Protein AF-A0A3P6RI40-F1 (afdb_monomer_lite)

InterPro domains:
  IPR000560 Histidine phosphatase superfamily, clade-2 [PF00328] (10-78)
  IPR029033 Histidine phosphatase superfamily [G3DSA:3.40.50.1240] (1-110)
  IPR029033 Histidine phosphatase superfamily [SSF53254] (20-105)
  IPR050645 Histidine Acid Phosphatase [PTHR11567] (17-81)

pLDDT: mean 86.76, std 9.18, range [46.88, 96.06]

Secondary structure (DSSP, 8-state):
-HHHHHTT-TT---TT-HHHHT---------HHHHHHHHHHHS-HHHHTTTSS--TT-EEEEEEEEETTEEEEEEEEE-STT---EE-GGGSTTS-TT-S-EEHHHHTT--

Structure (mmCIF, N/CA/C/O backbone):
data_AF-A0A3P6RI40-F1
#
_entry.id   AF-A0A3P6RI40-F1
#
loop_
_atom_site.group_PDB
_atom_site.id
_atom_site.type_symbol
_atom_site.label_atom_id
_atom_site.label_alt_id
_atom_site.label_comp_id
_atom_site.label_asym_id
_atom_site.label_entity_id
_atom_site.label_seq_id
_atom_site.pdbx_PDB_ins_code
_atom_site.Cartn_x
_atom_site.Cartn_y
_atom_site.Cartn_z
_atom_site.occupancy
_atom_site.B_iso_or_equiv
_atom_site.auth_seq_id
_atom_site.auth_comp_id
_atom_site.auth_asym_id
_atom_site.auth_atom_id
_atom_site.pdbx_PDB_model_num
ATOM 1 N N . MET A 1 1 ? -0.625 0.528 10.637 1.00 80.06 1 MET A N 1
ATOM 2 C CA . MET A 1 1 ? -2.077 0.572 10.326 1.00 80.06 1 MET A CA 1
ATOM 3 C C . MET A 1 1 ? -2.961 0.206 11.522 1.00 80.06 1 MET A C 1
ATOM 5 O O . MET A 1 1 ? -3.916 0.933 11.748 1.00 80.06 1 MET A O 1
ATOM 9 N N . ASN A 1 2 ? -2.614 -0.791 12.353 1.00 87.12 2 ASN A N 1
ATOM 10 C CA . ASN A 1 2 ? -3.367 -1.160 13.575 1.00 87.12 2 ASN A CA 1
ATOM 11 C C . ASN A 1 2 ? -3.805 0.023 14.453 1.00 87.12 2 ASN A C 1
ATOM 13 O O . ASN A 1 2 ? -4.969 0.123 14.826 1.00 87.12 2 ASN A O 1
ATOM 17 N N . LEU A 1 3 ? -2.887 0.946 14.760 1.00 87.62 3 LEU A N 1
ATOM 18 C CA . LEU A 1 3 ? -3.215 2.123 15.567 1.00 87.62 3 LEU A CA 1
ATOM 19 C C . LEU A 1 3 ? -4.225 3.048 14.870 1.00 87.62 3 LEU A C 1
ATOM 21 O O . LEU A 1 3 ? -5.118 3.568 15.527 1.00 87.62 3 LEU A O 1
ATOM 25 N N . LYS A 1 4 ? -4.120 3.226 13.545 1.00 89.06 4 LYS A N 1
ATOM 26 C CA . LYS A 1 4 ? -5.058 4.047 12.767 1.00 89.06 4 LYS A CA 1
ATOM 27 C C . LYS A 1 4 ? -6.466 3.452 12.805 1.00 89.06 4 LYS A C 1
ATOM 29 O O . LYS A 1 4 ? -7.401 4.211 13.013 1.00 89.06 4 LYS A O 1
ATOM 34 N N . ILE A 1 5 ? -6.588 2.130 12.651 1.00 89.50 5 ILE A N 1
ATOM 35 C CA . ILE A 1 5 ? -7.867 1.405 12.736 1.00 89.50 5 ILE A CA 1
ATOM 36 C C . ILE A 1 5 ? -8.475 1.582 14.132 1.00 89.50 5 ILE A C 1
ATOM 38 O O . ILE A 1 5 ? -9.607 2.033 14.251 1.00 89.50 5 ILE A O 1
ATOM 42 N N . LYS A 1 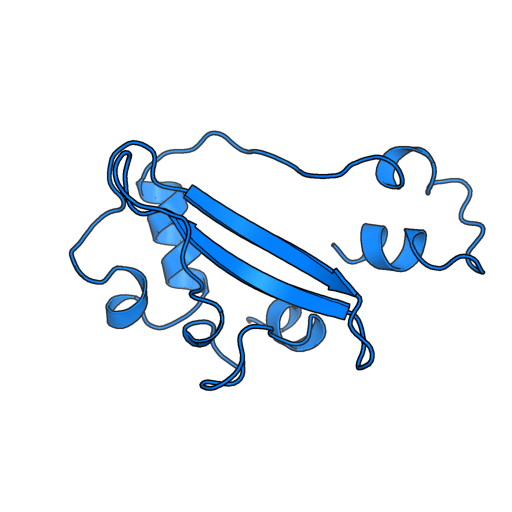6 ? -7.697 1.337 15.196 1.00 88.38 6 LYS A N 1
ATOM 43 C CA . LYS A 1 6 ? -8.159 1.531 16.584 1.00 88.38 6 LYS A CA 1
ATOM 44 C C . LYS A 1 6 ? -8.612 2.965 16.863 1.00 88.38 6 LYS A C 1
ATOM 46 O O . LYS A 1 6 ? -9.626 3.170 17.508 1.00 88.38 6 LYS A O 1
ATOM 51 N N . CYS A 1 7 ? -7.876 3.952 16.358 1.00 87.94 7 CYS A N 1
ATOM 52 C CA . CYS A 1 7 ? -8.202 5.371 16.511 1.00 87.94 7 CYS A CA 1
ATOM 53 C C . CYS A 1 7 ? -9.315 5.873 15.580 1.00 87.94 7 CYS A C 1
ATOM 55 O O . CYS A 1 7 ? -9.687 7.046 15.663 1.00 87.94 7 CYS A O 1
ATOM 57 N N . TYR A 1 8 ? -9.791 5.037 14.656 1.00 83.94 8 TYR A N 1
ATOM 58 C CA . TYR A 1 8 ? -10.941 5.342 13.811 1.00 83.94 8 TYR A CA 1
ATOM 59 C C . TYR A 1 8 ? -12.262 4.973 14.498 1.00 83.94 8 TYR A C 1
ATOM 61 O O . TYR A 1 8 ? -13.281 5.5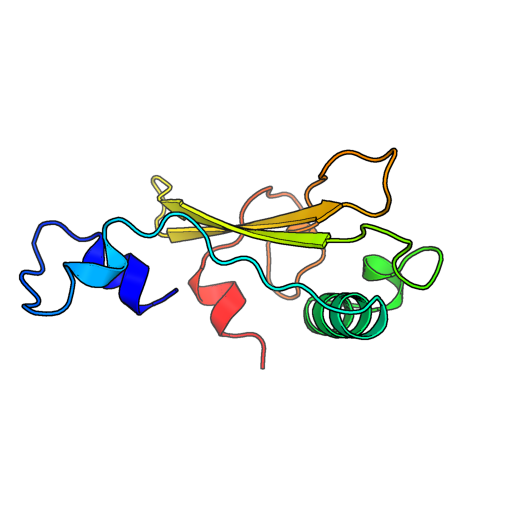94 14.206 1.00 83.94 8 TYR A O 1
ATOM 69 N N . ASP A 1 9 ? -12.241 4.020 15.435 1.00 78.44 9 ASP A N 1
ATOM 70 C CA . ASP A 1 9 ? -13.410 3.657 16.233 1.00 78.44 9 ASP A CA 1
ATOM 71 C C . ASP A 1 9 ? -13.845 4.835 17.122 1.00 78.44 9 ASP A C 1
ATOM 73 O O . ASP A 1 9 ? -13.103 5.307 17.988 1.00 78.44 9 ASP A O 1
ATOM 77 N N . ALA A 1 10 ? -15.066 5.322 16.895 1.00 67.56 10 ALA A N 1
ATOM 78 C CA . ALA A 1 10 ? -15.640 6.452 17.618 1.00 67.56 10 ALA A CA 1
ATOM 79 C C . ALA A 1 10 ? -15.868 6.159 19.111 1.00 67.56 10 ALA A C 1
ATOM 81 O O . ALA A 1 10 ? -15.954 7.096 19.903 1.00 67.56 10 ALA A O 1
ATOM 82 N N . ASN A 1 11 ? -15.931 4.881 19.499 1.00 67.44 11 ASN A N 1
ATOM 83 C CA . ASN A 1 11 ? -16.145 4.457 20.882 1.00 67.44 11 ASN A CA 1
ATOM 84 C C . ASN A 1 11 ? -14.841 4.354 21.685 1.00 67.44 11 ASN A C 1
ATOM 86 O O . ASN A 1 11 ? -14.867 4.133 22.897 1.00 67.44 11 ASN A O 1
ATOM 90 N N . VAL A 1 12 ? -13.691 4.528 21.031 1.00 67.94 12 VAL A N 1
ATOM 91 C CA . VAL A 1 12 ? -12.374 4.372 21.642 1.00 67.94 12 VAL A CA 1
ATOM 92 C C . VAL A 1 12 ? -11.776 5.751 21.931 1.00 67.94 12 VAL A C 1
ATOM 94 O O . VAL A 1 12 ? -11.094 6.370 21.115 1.00 67.94 12 VAL A O 1
ATOM 97 N N . SER A 1 13 ? -12.019 6.237 23.151 1.00 64.38 13 SER A N 1
ATOM 98 C CA . SER A 1 13 ? -11.369 7.426 23.716 1.00 64.38 13 SER A CA 1
ATOM 99 C C . SER A 1 13 ? -9.954 7.080 24.192 1.00 64.38 13 SER A C 1
ATOM 101 O O . SER A 1 13 ? -9.688 6.963 25.388 1.00 64.38 13 SER A O 1
ATOM 103 N N . LEU A 1 14 ? -9.027 6.888 23.257 1.00 68.38 14 LEU A N 1
ATOM 104 C CA . LEU A 1 14 ? -7.605 6.830 23.589 1.00 68.38 14 LEU A CA 1
ATOM 105 C C . LEU A 1 14 ? -7.053 8.257 23.568 1.00 68.38 14 LEU A C 1
ATOM 107 O O . LEU A 1 14 ? -7.044 8.901 22.516 1.00 68.38 14 LEU A O 1
ATOM 111 N N . GLU A 1 15 ? -6.538 8.722 24.709 1.00 71.25 15 GLU A N 1
ATOM 112 C CA . GLU A 1 15 ? -5.906 10.046 24.878 1.00 71.25 15 GLU A CA 1
ATOM 113 C C . GLU A 1 15 ? -4.850 10.349 23.791 1.00 71.25 15 GLU A C 1
ATOM 115 O O . GLU A 1 15 ? -4.617 11.500 23.431 1.00 71.25 15 GLU A O 1
ATOM 120 N N . ASN A 1 16 ? -4.286 9.307 23.171 1.00 72.94 16 ASN A N 1
ATOM 121 C CA . ASN A 1 16 ? -3.231 9.387 22.164 1.00 72.94 16 ASN A CA 1
ATOM 122 C C . ASN A 1 16 ? -3.693 9.269 20.696 1.00 72.94 16 ASN A C 1
ATOM 124 O O . ASN A 1 16 ? -2.849 9.085 19.822 1.00 72.94 16 ASN A O 1
ATOM 128 N N . CYS A 1 17 ? -4.986 9.374 20.369 1.00 85.50 17 CYS A N 1
ATOM 129 C CA . CYS A 1 17 ? -5.441 9.290 18.968 1.00 85.50 17 CYS A CA 1
ATOM 130 C C . CYS A 1 17 ? -5.407 10.619 18.194 1.00 85.50 17 CYS A C 1
ATOM 132 O O . CYS A 1 17 ? -5.485 10.611 16.962 1.00 85.50 17 CYS A O 1
ATOM 134 N N . ALA A 1 18 ? -5.270 11.759 18.880 1.00 84.12 18 ALA A N 1
ATOM 135 C CA . ALA A 1 18 ? -5.355 13.085 18.262 1.00 84.12 18 ALA A CA 1
ATOM 136 C C . ALA A 1 18 ? -4.351 13.280 17.111 1.00 84.12 18 ALA A C 1
ATOM 138 O O . ALA A 1 18 ? -4.714 13.784 16.048 1.00 84.12 18 ALA A O 1
ATOM 139 N N . TRP A 1 19 ? -3.110 12.817 17.292 1.00 85.94 19 TRP A N 1
ATOM 140 C CA . TRP A 1 19 ? -2.050 12.988 16.298 1.00 85.94 19 TRP A CA 1
ATOM 141 C C . TRP A 1 19 ? -2.281 12.150 15.032 1.00 85.94 19 TRP A C 1
ATOM 143 O O . TRP A 1 19 ? -2.007 12.621 13.931 1.00 85.94 19 TRP A O 1
ATOM 153 N N . ILE A 1 20 ? -2.817 10.928 15.153 1.00 88.81 20 ILE A N 1
ATOM 154 C CA . ILE A 1 20 ? -2.970 10.008 14.014 1.00 88.81 20 ILE A CA 1
ATOM 155 C C . ILE A 1 20 ? -4.298 10.195 13.277 1.00 88.81 20 ILE A C 1
ATOM 157 O O . ILE A 1 20 ? -4.403 9.859 12.095 1.00 88.81 20 ILE A O 1
ATOM 161 N N . LYS A 1 21 ? -5.328 10.746 13.932 1.00 84.00 21 LYS A N 1
ATOM 162 C CA . LYS A 1 21 ? -6.680 10.895 13.364 1.00 84.00 21 LYS A CA 1
ATOM 163 C C . LYS A 1 21 ? -6.678 11.678 12.048 1.00 84.00 21 LYS A C 1
ATOM 165 O O . LYS A 1 21 ? -7.294 11.239 11.073 1.00 84.00 21 LYS A O 1
ATOM 170 N N . ASN A 1 22 ? -5.898 12.755 11.984 1.00 85.75 22 ASN A N 1
ATOM 171 C CA . ASN A 1 22 ? -5.846 13.647 10.824 1.00 85.75 22 ASN A CA 1
ATOM 172 C C . ASN A 1 22 ? -4.805 13.254 9.768 1.00 85.75 22 ASN A C 1
ATOM 174 O O . ASN A 1 22 ? -4.855 13.775 8.656 1.00 85.75 22 ASN A O 1
ATOM 178 N N . ILE A 1 23 ? -3.908 12.306 10.058 1.00 91.25 23 ILE A N 1
ATOM 179 C CA . ILE A 1 23 ? -2.931 11.833 9.071 1.00 91.25 23 ILE A CA 1
ATOM 180 C C . ILE A 1 23 ? -3.654 11.019 7.996 1.00 91.25 23 ILE A C 1
ATOM 182 O O . ILE A 1 23 ? -4.344 10.042 8.307 1.00 91.25 23 ILE A O 1
ATOM 186 N N . LYS A 1 24 ? -3.513 11.443 6.736 1.00 91.12 24 LYS A N 1
ATOM 187 C CA . LYS A 1 24 ? -4.155 10.809 5.574 1.00 91.12 24 LYS A CA 1
ATOM 188 C C . LYS A 1 24 ? -3.240 9.836 4.845 1.00 91.12 24 LYS A C 1
ATOM 190 O O . LYS A 1 24 ? -3.716 8.804 4.396 1.00 91.12 24 LYS A O 1
ATOM 195 N N . TYR A 1 25 ? -1.949 10.137 4.768 1.00 94.69 25 TYR A N 1
ATOM 196 C CA . TYR A 1 25 ? -0.969 9.268 4.132 1.00 94.69 25 TYR A CA 1
ATOM 197 C C . TYR A 1 25 ? 0.422 9.496 4.722 1.00 94.69 25 TYR A C 1
ATOM 199 O O . TYR A 1 25 ? 0.699 10.540 5.315 1.00 94.69 25 TYR A O 1
ATOM 207 N N . TYR A 1 26 ? 1.285 8.505 4.526 1.00 94.69 26 TYR A N 1
ATOM 208 C CA . TYR A 1 26 ? 2.726 8.618 4.694 1.00 94.69 26 TYR A CA 1
ATOM 209 C C . TYR A 1 26 ? 3.357 8.420 3.320 1.00 94.69 26 TYR A C 1
ATOM 211 O O . TYR A 1 26 ? 2.928 7.541 2.574 1.00 94.69 26 TYR A O 1
ATOM 219 N N . ALA A 1 27 ? 4.350 9.237 2.983 1.00 96.00 27 ALA A N 1
ATOM 220 C CA . ALA A 1 27 ? 5.105 9.107 1.747 1.00 96.00 27 ALA A CA 1
ATOM 221 C C . ALA A 1 27 ? 6.586 8.952 2.081 1.00 96.00 27 ALA A C 1
ATOM 223 O O . ALA A 1 27 ? 7.138 9.722 2.867 1.00 96.00 27 ALA A O 1
ATOM 224 N N . TYR A 1 28 ? 7.211 7.954 1.467 1.00 96.06 28 TYR A N 1
ATOM 225 C CA . TYR A 1 28 ? 8.623 7.652 1.633 1.00 96.06 28 TYR A CA 1
ATOM 226 C C . TYR A 1 28 ? 9.285 7.743 0.265 1.00 96.06 28 TYR A C 1
ATOM 228 O O . TYR A 1 28 ? 8.873 7.060 -0.671 1.00 96.06 28 TYR A O 1
ATOM 236 N N . SER A 1 29 ? 10.289 8.609 0.147 1.00 95.62 29 SER A N 1
ATOM 237 C CA . SER A 1 29 ? 11.141 8.647 -1.039 1.00 95.62 29 SER A CA 1
ATOM 238 C C . SER A 1 29 ? 12.178 7.536 -0.925 1.00 95.62 29 SER A C 1
ATOM 240 O O . SER A 1 29 ? 12.829 7.412 0.113 1.00 95.62 29 SER A O 1
ATOM 242 N N . ALA A 1 30 ? 12.302 6.717 -1.964 1.00 94.38 30 ALA A N 1
ATOM 243 C CA . ALA A 1 30 ? 13.149 5.534 -1.954 1.00 94.38 30 ALA A CA 1
ATOM 244 C C . ALA A 1 30 ? 13.738 5.252 -3.342 1.00 94.38 30 ALA A C 1
ATOM 246 O O . ALA A 1 30 ? 13.438 5.945 -4.317 1.00 94.38 30 ALA A O 1
ATOM 247 N N . HIS A 1 31 ? 14.582 4.224 -3.415 1.00 94.56 31 HIS A N 1
ATOM 248 C CA . HIS A 1 31 ? 15.167 3.745 -4.661 1.00 94.56 31 HIS A CA 1
ATOM 249 C C . HIS A 1 31 ? 14.325 2.620 -5.278 1.00 94.56 31 HIS A C 1
ATOM 251 O O . HIS A 1 31 ? 13.515 1.972 -4.611 1.00 94.56 31 HIS A O 1
ATOM 257 N N . ASP A 1 32 ? 14.557 2.368 -6.561 1.00 92.00 32 ASP A N 1
ATOM 258 C CA . ASP A 1 32 ? 14.026 1.233 -7.318 1.00 92.00 32 ASP A CA 1
ATOM 259 C C . ASP A 1 32 ? 14.222 -0.111 -6.601 1.00 92.00 32 ASP A C 1
ATOM 261 O O . ASP A 1 32 ? 13.298 -0.918 -6.552 1.00 92.00 32 ASP A O 1
ATOM 265 N N . THR A 1 33 ? 15.379 -0.325 -5.971 1.00 93.44 33 THR A N 1
ATOM 266 C CA . THR A 1 33 ? 15.674 -1.515 -5.158 1.00 93.44 33 THR A CA 1
ATOM 267 C C . THR A 1 33 ? 14.751 -1.668 -3.954 1.00 93.44 33 THR A C 1
ATOM 269 O O . THR A 1 33 ? 14.340 -2.783 -3.642 1.00 93.44 33 THR A O 1
ATOM 272 N N . THR A 1 34 ? 14.362 -0.572 -3.301 1.00 95.12 34 THR A N 1
ATOM 273 C CA . THR A 1 34 ? 13.398 -0.607 -2.192 1.00 95.12 34 THR A CA 1
ATOM 274 C C . THR A 1 34 ? 12.010 -0.996 -2.687 1.00 95.12 34 THR A C 1
ATOM 276 O O . THR A 1 34 ? 11.340 -1.813 -2.060 1.00 95.12 34 THR A O 1
ATOM 279 N N . VAL A 1 35 ? 11.587 -0.440 -3.825 1.00 93.38 35 VAL A N 1
ATOM 280 C CA . VAL A 1 35 ? 10.298 -0.777 -4.442 1.00 93.38 35 VAL A CA 1
ATOM 281 C C . VAL A 1 35 ? 10.288 -2.239 -4.888 1.00 93.38 35 VAL A C 1
ATOM 283 O O . VAL A 1 35 ? 9.331 -2.949 -4.597 1.00 93.38 35 VAL A O 1
ATOM 286 N N . ALA A 1 36 ? 11.362 -2.710 -5.526 1.00 92.00 36 ALA A N 1
ATOM 287 C CA . ALA A 1 36 ? 11.510 -4.099 -5.950 1.00 92.00 36 ALA A CA 1
ATOM 288 C C . ALA A 1 36 ? 11.443 -5.060 -4.757 1.00 92.00 36 ALA A C 1
ATOM 290 O O . ALA A 1 36 ? 10.678 -6.018 -4.786 1.00 92.00 36 ALA A O 1
ATOM 291 N N . ALA A 1 37 ? 12.179 -4.765 -3.682 1.00 92.19 37 ALA A N 1
ATOM 292 C CA . ALA A 1 37 ? 12.162 -5.575 -2.471 1.00 92.19 37 ALA A CA 1
ATOM 293 C C . ALA A 1 37 ? 10.764 -5.631 -1.841 1.00 92.19 37 ALA A C 1
ATOM 295 O O . ALA A 1 37 ? 10.294 -6.713 -1.511 1.00 92.19 37 ALA A O 1
ATOM 296 N N . LEU A 1 38 ? 10.067 -4.493 -1.722 1.00 91.94 38 LEU A N 1
ATOM 297 C CA . LEU A 1 38 ? 8.697 -4.460 -1.203 1.00 91.94 38 LEU A CA 1
ATOM 298 C C . LEU A 1 38 ? 7.749 -5.305 -2.065 1.00 91.94 38 LEU A C 1
ATOM 300 O O . LEU A 1 38 ? 6.984 -6.102 -1.533 1.00 91.94 38 LEU A O 1
ATOM 304 N N . LEU A 1 39 ? 7.826 -5.175 -3.388 1.00 91.19 39 LEU A N 1
ATOM 305 C CA . LEU A 1 39 ? 7.022 -5.964 -4.320 1.00 91.19 39 LEU A CA 1
ATOM 306 C C . LEU A 1 39 ? 7.302 -7.471 -4.194 1.00 91.19 39 LEU A C 1
ATOM 308 O O . LEU A 1 39 ? 6.361 -8.259 -4.169 1.00 91.19 39 LEU A O 1
ATOM 312 N N . ALA A 1 40 ? 8.565 -7.868 -4.026 1.00 89.56 40 ALA A N 1
ATOM 313 C CA . ALA A 1 40 ? 8.950 -9.264 -3.813 1.00 89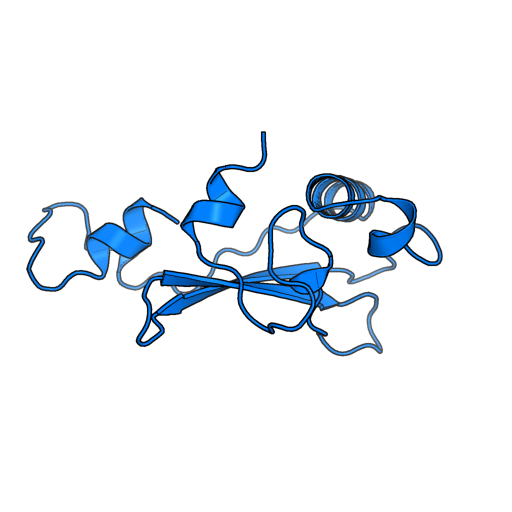.56 40 ALA A CA 1
ATOM 314 C C . ALA A 1 40 ? 8.433 -9.846 -2.481 1.00 89.56 40 ALA A C 1
ATOM 316 O O . ALA A 1 40 ? 8.267 -11.055 -2.368 1.00 89.56 40 ALA A O 1
ATOM 317 N N . THR A 1 41 ? 8.144 -9.013 -1.469 1.00 88.19 41 THR A N 1
ATOM 318 C CA . THR A 1 41 ? 7.506 -9.497 -0.226 1.00 88.19 41 THR A CA 1
ATOM 319 C C . THR A 1 41 ? 6.020 -9.805 -0.375 1.00 88.19 41 THR A C 1
ATOM 321 O O . THR A 1 41 ? 5.466 -10.537 0.441 1.00 88.19 41 THR A O 1
ATOM 324 N N . PHE A 1 42 ? 5.354 -9.253 -1.391 1.00 86.75 42 PHE A N 1
ATOM 325 C CA . PHE A 1 42 ? 3.920 -9.447 -1.562 1.00 86.75 42 PHE A CA 1
ATOM 326 C C . PHE A 1 42 ? 3.572 -10.811 -2.143 1.00 86.75 42 PHE A C 1
ATOM 328 O O . PHE A 1 42 ? 2.570 -11.388 -1.738 1.00 86.75 42 PHE A O 1
ATOM 335 N N . GLY A 1 43 ? 4.382 -11.357 -3.039 1.00 77.94 43 GLY A N 1
ATOM 336 C CA . GLY A 1 43 ? 4.061 -12.599 -3.729 1.00 77.94 43 GLY A CA 1
ATOM 337 C C . GLY A 1 43 ? 5.209 -13.067 -4.605 1.00 77.94 43 GLY A C 1
ATOM 338 O O . GLY A 1 43 ? 6.357 -12.691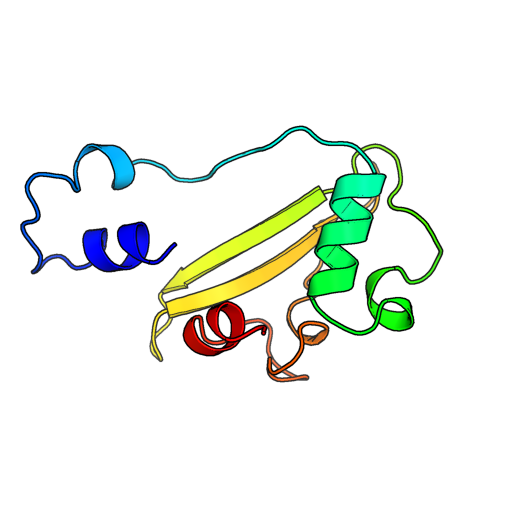 -4.381 1.00 77.94 43 GLY A O 1
ATOM 339 N N . ASP A 1 44 ? 4.901 -13.900 -5.596 1.00 73.12 44 ASP A N 1
ATOM 340 C CA . ASP A 1 44 ? 5.908 -14.415 -6.519 1.00 73.12 44 ASP A CA 1
ATOM 341 C C . ASP A 1 44 ? 6.576 -13.261 -7.289 1.00 73.12 44 ASP A C 1
ATOM 343 O O . ASP A 1 44 ? 5.924 -12.508 -8.016 1.00 73.12 44 ASP A O 1
ATOM 347 N N . GLU A 1 45 ? 7.894 -13.119 -7.132 1.00 69.56 45 GLU A N 1
ATOM 348 C CA . GLU A 1 45 ? 8.703 -12.090 -7.791 1.00 69.56 45 GLU A CA 1
ATOM 349 C C . GLU A 1 45 ? 8.469 -12.065 -9.308 1.00 69.56 45 GLU A C 1
ATOM 351 O O . GLU A 1 45 ? 8.410 -10.993 -9.921 1.00 69.56 45 GLU A O 1
ATOM 356 N N . THR A 1 46 ? 8.280 -13.244 -9.908 1.00 70.19 46 THR A N 1
ATOM 357 C CA . THR A 1 46 ? 8.074 -13.396 -11.350 1.00 70.19 46 THR A CA 1
ATOM 358 C C . THR A 1 46 ? 6.743 -12.836 -11.824 1.00 70.19 46 THR A C 1
ATOM 360 O O . THR A 1 46 ? 6.636 -12.488 -12.999 1.00 70.19 46 THR A O 1
ATOM 363 N N . ASP A 1 47 ? 5.765 -12.685 -10.931 1.00 72.94 47 ASP A N 1
ATOM 364 C CA . ASP A 1 47 ? 4.463 -12.092 -11.218 1.00 72.94 47 ASP A CA 1
ATOM 365 C C . ASP A 1 47 ? 4.415 -10.609 -10.845 1.00 72.94 47 ASP A C 1
ATOM 367 O O . ASP A 1 47 ? 3.867 -9.800 -11.601 1.00 72.94 47 ASP A O 1
ATOM 371 N N . VAL A 1 48 ? 5.055 -10.220 -9.740 1.00 71.00 48 VAL A N 1
ATOM 372 C CA . VAL A 1 48 ? 5.003 -8.838 -9.245 1.00 71.00 48 VAL A CA 1
ATOM 373 C C . VAL A 1 48 ? 6.003 -7.916 -9.963 1.00 71.00 48 VAL A C 1
ATOM 375 O O . VAL A 1 48 ? 5.684 -6.763 -10.256 1.00 71.00 48 VAL A O 1
ATOM 378 N N . ILE A 1 49 ? 7.194 -8.407 -10.323 1.00 72.62 49 ILE A N 1
ATOM 379 C CA . ILE A 1 49 ? 8.260 -7.627 -10.990 1.00 72.62 49 ILE A CA 1
ATOM 380 C C . ILE A 1 49 ? 8.304 -7.943 -12.501 1.00 72.62 49 ILE A C 1
ATOM 382 O O . ILE A 1 49 ? 9.328 -7.810 -13.178 1.00 72.62 49 ILE A O 1
ATOM 386 N N . ARG A 1 50 ? 7.167 -8.350 -13.092 1.00 73.31 50 ARG A N 1
ATOM 387 C CA . ARG A 1 50 ? 7.076 -8.670 -14.530 1.00 73.31 50 ARG A CA 1
ATOM 388 C C . ARG A 1 50 ? 7.639 -7.543 -15.398 1.00 73.31 50 ARG A C 1
ATOM 390 O O . ARG A 1 50 ? 7.100 -6.430 -15.478 1.00 73.31 50 ARG A O 1
ATOM 397 N N . GLY A 1 51 ? 8.721 -7.854 -16.111 1.00 72.19 51 GLY A N 1
ATOM 398 C CA . GLY A 1 51 ? 9.406 -6.924 -17.009 1.00 72.19 51 GLY A CA 1
ATOM 399 C C . GLY A 1 51 ? 10.538 -6.112 -16.371 1.00 72.19 51 GLY A C 1
ATOM 400 O O . GLY A 1 51 ? 10.904 -5.082 -16.938 1.00 72.19 51 GLY A O 1
ATOM 401 N N . GLY A 1 52 ? 11.083 -6.570 -15.240 1.00 82.69 52 GLY A N 1
ATOM 402 C CA . GLY A 1 52 ? 12.328 -6.078 -14.650 1.00 82.69 52 GLY A CA 1
ATOM 403 C C . GLY A 1 52 ? 12.139 -5.009 -13.576 1.00 82.69 52 GLY A C 1
ATOM 404 O O . GLY A 1 52 ? 11.020 -4.712 -13.159 1.00 82.69 52 GLY A O 1
ATOM 405 N N . MET A 1 53 ? 13.262 -4.433 -13.140 1.00 88.38 53 MET A N 1
ATOM 406 C CA . MET A 1 53 ? 13.310 -3.480 -12.030 1.00 88.38 53 MET A CA 1
ATOM 407 C C . MET A 1 53 ? 12.335 -2.300 -12.208 1.00 88.38 53 MET A C 1
ATOM 409 O O . MET A 1 53 ? 12.139 -1.826 -13.338 1.00 88.38 53 MET A O 1
ATOM 413 N N . PRO A 1 54 ? 11.743 -1.793 -11.107 1.00 89.62 54 PRO A N 1
ATOM 414 C CA . PRO A 1 54 ? 10.908 -0.598 -11.129 1.00 89.62 54 PRO A CA 1
ATOM 415 C C . PRO A 1 54 ? 11.635 0.569 -11.804 1.00 89.62 54 PRO A C 1
ATOM 417 O O . PRO A 1 54 ? 12.812 0.815 -11.551 1.00 89.62 54 PRO A O 1
ATOM 420 N N . LYS A 1 55 ? 10.941 1.281 -12.695 1.00 91.06 55 LYS A N 1
ATOM 421 C CA . LYS A 1 55 ? 11.544 2.383 -13.453 1.00 91.06 55 LYS A CA 1
ATOM 422 C C . LYS A 1 55 ? 11.496 3.684 -12.655 1.00 91.06 55 LYS A C 1
ATOM 424 O O . LYS A 1 55 ? 10.890 3.767 -11.590 1.00 91.06 55 LYS A O 1
ATOM 429 N N . TYR A 1 56 ? 12.118 4.726 -13.201 1.00 90.75 56 TYR A N 1
ATOM 430 C CA . TYR A 1 56 ? 12.030 6.071 -12.642 1.00 90.75 56 TYR A CA 1
ATOM 431 C C . TYR A 1 56 ? 10.568 6.467 -12.363 1.00 90.75 56 TYR A C 1
ATOM 433 O O . TYR A 1 56 ? 9.693 6.222 -13.196 1.00 90.75 56 TYR A O 1
ATOM 441 N N . THR A 1 57 ? 10.359 7.059 -11.183 1.00 92.75 57 THR A N 1
ATOM 442 C CA . THR A 1 57 ? 9.074 7.397 -10.541 1.00 92.75 57 THR A CA 1
ATOM 443 C C . THR A 1 57 ? 8.193 6.236 -10.098 1.00 92.75 57 THR A C 1
ATOM 445 O O . THR A 1 57 ? 7.077 6.500 -9.661 1.00 92.75 57 THR A O 1
ATOM 448 N N . ALA A 1 58 ? 8.648 4.982 -10.169 1.00 93.56 58 ALA A N 1
ATOM 449 C CA . ALA A 1 58 ? 7.853 3.866 -9.678 1.00 93.56 58 ALA A CA 1
ATOM 450 C C . ALA A 1 58 ? 7.496 4.021 -8.192 1.00 93.56 58 ALA A C 1
ATOM 452 O O . ALA A 1 58 ? 8.321 4.434 -7.376 1.00 93.56 58 ALA A O 1
ATOM 453 N N . SER A 1 59 ? 6.267 3.657 -7.841 1.00 95.25 59 SER A N 1
ATOM 454 C CA . SER A 1 59 ? 5.757 3.763 -6.478 1.00 95.25 59 SER A CA 1
ATOM 455 C C . SER A 1 59 ? 4.682 2.720 -6.205 1.00 95.25 59 SER A C 1
ATOM 457 O O . SER A 1 59 ? 3.955 2.279 -7.097 1.00 95.25 59 SER A O 1
ATOM 459 N N . VAL A 1 60 ? 4.574 2.338 -4.938 1.00 95.00 60 VAL A N 1
ATOM 460 C CA . VAL A 1 60 ? 3.531 1.449 -4.426 1.00 95.00 60 VAL A CA 1
ATOM 461 C C . VAL A 1 60 ? 2.685 2.247 -3.446 1.00 95.00 60 VAL A C 1
ATOM 463 O O . VAL A 1 60 ? 3.229 2.910 -2.563 1.00 95.00 60 VAL A O 1
ATOM 466 N N . ALA A 1 61 ? 1.365 2.178 -3.590 1.00 96.06 61 ALA A N 1
ATOM 467 C CA . ALA A 1 61 ? 0.428 2.737 -2.626 1.00 96.06 61 ALA A CA 1
ATOM 468 C C . ALA A 1 61 ? -0.325 1.602 -1.927 1.00 96.06 61 ALA A C 1
ATOM 470 O O . ALA A 1 61 ? -0.897 0.735 -2.584 1.00 96.06 61 ALA A O 1
ATOM 471 N N . LEU A 1 62 ? -0.318 1.617 -0.593 1.00 95.12 62 LEU A N 1
ATOM 472 C CA . LEU A 1 62 ? -1.136 0.741 0.240 1.00 95.12 62 LEU A CA 1
ATOM 473 C C . LEU A 1 62 ? -2.246 1.585 0.859 1.00 95.12 62 LEU A C 1
ATOM 475 O O . LEU A 1 62 ? -1.992 2.430 1.720 1.00 95.12 62 LEU A O 1
ATOM 479 N N . GLU A 1 63 ? -3.474 1.366 0.416 1.00 96.00 63 GLU A N 1
ATOM 480 C CA . GLU A 1 63 ? -4.642 2.104 0.877 1.00 96.00 63 GLU A CA 1
ATOM 481 C C . GLU A 1 63 ? -5.385 1.289 1.934 1.00 96.00 63 GLU A C 1
ATOM 483 O O . GLU A 1 63 ? -5.750 0.141 1.692 1.00 96.00 63 GLU A O 1
ATOM 488 N N . LEU A 1 64 ? -5.632 1.886 3.103 1.00 94.69 64 LEU A N 1
ATOM 489 C CA . LEU A 1 64 ? -6.507 1.312 4.124 1.00 94.69 64 LEU A CA 1
ATOM 490 C C . LEU A 1 64 ? -7.947 1.761 3.867 1.00 94.69 64 LEU A C 1
ATOM 492 O O . LEU A 1 64 ? -8.229 2.960 3.883 1.00 94.69 64 LEU A O 1
ATOM 496 N N . TRP A 1 65 ? -8.844 0.798 3.710 1.00 94.75 65 TRP A N 1
ATOM 497 C CA . TRP A 1 65 ? -10.265 1.002 3.464 1.00 94.75 65 TRP A CA 1
ATOM 498 C C . TRP A 1 65 ? -11.099 0.440 4.611 1.00 94.75 65 TRP A C 1
ATOM 500 O O . TRP A 1 65 ? -10.752 -0.581 5.201 1.00 94.75 65 TRP A O 1
ATOM 510 N N . GLN A 1 66 ? -12.209 1.107 4.915 1.00 92.12 66 GLN A N 1
ATOM 511 C CA . GLN A 1 66 ? -13.246 0.579 5.794 1.00 92.12 66 GLN A CA 1
ATOM 512 C C . GLN A 1 66 ? -14.432 0.179 4.916 1.00 92.12 66 GLN A C 1
ATOM 514 O O . GLN A 1 66 ? -15.136 1.055 4.416 1.00 92.12 66 GLN A O 1
ATOM 519 N N . LEU A 1 67 ? -14.608 -1.124 4.701 1.00 93.44 67 LEU A N 1
ATOM 520 C CA . LEU A 1 67 ? -15.723 -1.694 3.943 1.00 93.44 67 LEU A CA 1
ATOM 521 C C . LEU A 1 67 ? -16.839 -2.145 4.899 1.00 93.44 67 LEU A C 1
ATOM 523 O O . LEU A 1 67 ? -16.674 -2.080 6.124 1.00 93.44 67 LEU A O 1
ATOM 527 N N . GLU A 1 68 ? -17.960 -2.611 4.347 1.00 92.56 68 GLU A N 1
ATOM 528 C CA . GLU A 1 68 ? -19.067 -3.180 5.131 1.00 92.56 68 GLU A CA 1
ATOM 529 C C . GLU A 1 68 ? -18.625 -4.443 5.885 1.00 92.56 68 GLU A C 1
ATOM 531 O O . GLU A 1 68 ? -18.986 -4.639 7.043 1.00 92.56 68 GLU A O 1
ATOM 536 N N . GLU A 1 69 ? -17.768 -5.255 5.265 1.00 91.44 69 GLU A N 1
ATOM 537 C CA . GLU A 1 69 ? -17.218 -6.491 5.825 1.00 91.44 69 GLU A CA 1
ATOM 538 C C . GLU A 1 69 ? -16.066 -6.250 6.814 1.00 91.44 69 GLU A C 1
ATOM 540 O O . GLU A 1 69 ? -15.627 -7.182 7.488 1.00 91.44 69 GLU A O 1
ATOM 545 N N . GLY A 1 70 ? -15.568 -5.012 6.913 1.00 92.19 70 GLY A N 1
ATOM 546 C CA . GLY A 1 70 ? -14.505 -4.620 7.836 1.00 92.19 70 GLY A CA 1
ATOM 547 C C . GLY A 1 70 ? -13.311 -3.913 7.179 1.00 92.19 70 GLY A C 1
ATOM 548 O O . GLY A 1 70 ? -13.372 -3.497 6.018 1.00 92.19 70 GLY A O 1
ATOM 549 N N . PRO A 1 71 ? -12.209 -3.726 7.933 1.00 94.06 71 PRO A N 1
ATOM 550 C CA . PRO A 1 71 ? -10.993 -3.112 7.418 1.00 94.06 71 PRO A CA 1
ATOM 551 C C . PRO A 1 71 ? -10.348 -3.963 6.319 1.00 94.06 71 PRO A C 1
ATOM 553 O O . PRO A 1 71 ? -10.085 -5.155 6.498 1.00 94.06 71 PRO A O 1
ATOM 556 N N . ALA A 1 72 ? -10.021 -3.329 5.202 1.00 95.25 72 ALA A N 1
ATOM 557 C CA . ALA A 1 72 ? -9.402 -3.965 4.050 1.00 95.25 72 ALA A CA 1
ATOM 558 C C . ALA A 1 72 ? -8.260 -3.112 3.490 1.00 95.25 72 ALA A C 1
ATOM 560 O O . ALA A 1 72 ? -8.139 -1.922 3.785 1.00 95.25 72 ALA A O 1
ATOM 561 N N . VAL A 1 73 ? -7.408 -3.726 2.676 1.00 95.19 73 VAL A N 1
ATOM 562 C CA . VAL A 1 73 ? -6.296 -3.069 1.998 1.00 95.19 73 VAL A CA 1
ATOM 563 C C . VAL A 1 73 ? -6.431 -3.232 0.497 1.00 95.19 73 VAL A C 1
ATOM 565 O O . VAL A 1 73 ? -6.726 -4.318 -0.000 1.00 95.19 73 VAL A O 1
ATOM 568 N N . ARG A 1 74 ? -6.172 -2.144 -0.220 1.00 95.94 74 ARG A N 1
ATOM 569 C CA . ARG A 1 74 ? -5.961 -2.146 -1.665 1.00 95.94 74 ARG A CA 1
ATOM 570 C C . ARG A 1 74 ? -4.517 -1.765 -1.933 1.00 95.94 74 ARG A C 1
ATOM 572 O O . ARG A 1 74 ? -4.033 -0.777 -1.379 1.00 95.94 74 ARG A O 1
ATOM 579 N N . VAL A 1 75 ? -3.828 -2.542 -2.761 1.00 94.19 75 VAL A N 1
ATOM 580 C CA . VAL A 1 75 ? -2.441 -2.253 -3.132 1.00 94.19 75 VAL A CA 1
ATOM 581 C C . VAL A 1 75 ? -2.386 -1.886 -4.599 1.00 94.19 75 VAL A C 1
ATOM 583 O O . VAL A 1 75 ? -2.866 -2.617 -5.464 1.00 94.19 75 VAL A O 1
ATOM 586 N N . LEU A 1 76 ? -1.809 -0.722 -4.863 1.00 94.31 76 LEU A N 1
ATOM 587 C CA . LEU A 1 76 ? -1.676 -0.151 -6.189 1.00 94.31 76 LEU A CA 1
ATOM 588 C C . LEU A 1 76 ? -0.202 -0.032 -6.553 1.00 94.31 76 LEU A C 1
ATOM 590 O O . LEU A 1 76 ? 0.617 0.383 -5.732 1.00 94.31 76 LEU A O 1
ATOM 594 N N . PHE A 1 77 ? 0.115 -0.307 -7.812 1.00 92.69 77 PHE A N 1
ATOM 595 C CA . PHE A 1 77 ? 1.445 -0.104 -8.363 1.00 92.69 77 PHE A CA 1
ATOM 596 C C . PHE A 1 77 ? 1.416 0.929 -9.486 1.00 92.69 77 PHE A C 1
ATOM 598 O O . PHE A 1 77 ? 0.577 0.888 -10.385 1.00 92.69 77 PHE A O 1
ATOM 605 N N . HIS A 1 78 ? 2.354 1.864 -9.439 1.00 92.62 78 HIS A N 1
ATOM 606 C CA . HIS A 1 78 ? 2.672 2.786 -10.516 1.00 92.62 78 HIS A CA 1
ATOM 607 C C . HIS A 1 78 ? 4.078 2.438 -11.009 1.00 92.62 78 HIS A C 1
ATOM 609 O O . HIS A 1 78 ? 5.045 2.525 -10.258 1.00 92.62 78 HIS A O 1
ATOM 615 N N . LYS A 1 79 ? 4.196 2.004 -12.268 1.00 87.94 79 LYS A N 1
ATOM 616 C CA . LYS A 1 79 ? 5.436 1.397 -12.784 1.00 87.94 79 LYS A CA 1
ATOM 617 C C . LYS A 1 79 ? 6.463 2.405 -13.313 1.00 87.94 79 LYS A C 1
ATOM 619 O O . LYS A 1 79 ? 7.655 2.106 -13.284 1.00 87.94 79 LYS A O 1
ATOM 624 N N . ALA A 1 80 ? 6.014 3.537 -13.861 1.00 86.69 80 ALA A N 1
ATOM 625 C CA . ALA A 1 80 ? 6.864 4.617 -14.374 1.00 86.69 80 ALA A CA 1
ATOM 626 C C . ALA A 1 80 ? 6.030 5.864 -14.715 1.00 86.69 80 ALA A C 1
ATOM 628 O O . ALA A 1 80 ? 4.814 5.762 -14.864 1.00 86.69 80 ALA A O 1
ATOM 629 N N . PHE A 1 81 ? 6.707 6.981 -14.987 1.00 82.62 81 PHE A N 1
ATOM 630 C CA . PHE A 1 81 ? 6.149 8.323 -15.226 1.00 82.62 81 PHE A CA 1
ATOM 631 C C . PHE A 1 81 ? 4.899 8.410 -16.129 1.00 82.62 81 PHE A C 1
ATOM 633 O O . PHE A 1 81 ? 4.024 9.232 -15.877 1.00 82.62 81 PHE A O 1
ATOM 640 N N . HIS A 1 82 ? 4.777 7.565 -17.160 1.00 83.62 82 HIS A N 1
ATOM 641 C CA . HIS A 1 82 ? 3.639 7.575 -18.097 1.00 83.62 82 HIS A CA 1
ATOM 642 C C . HIS A 1 82 ? 2.519 6.572 -17.770 1.00 83.62 82 HIS A C 1
ATOM 644 O O . HIS A 1 82 ? 1.589 6.415 -18.558 1.00 83.62 82 HIS A O 1
ATOM 650 N N . HIS A 1 83 ? 2.595 5.872 -16.639 1.00 84.44 83 HIS A N 1
ATOM 651 C CA . HIS A 1 83 ? 1.603 4.875 -16.240 1.00 84.44 83 HIS A CA 1
ATOM 652 C C . HIS A 1 83 ? 0.711 5.392 -15.109 1.00 84.44 83 HI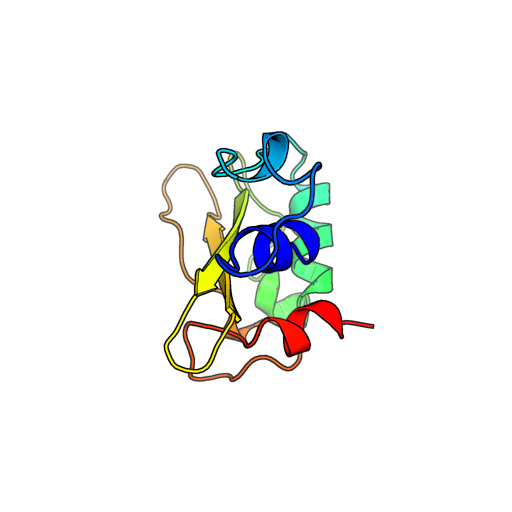S A C 1
ATOM 654 O O . HIS A 1 83 ? 1.151 6.128 -14.234 1.00 84.44 83 HIS A O 1
ATOM 660 N N . GLY A 1 84 ? -0.556 4.982 -15.097 1.00 91.12 84 GLY A N 1
ATOM 661 C CA . GLY A 1 84 ? -1.424 5.167 -13.935 1.00 91.12 84 GLY A CA 1
ATOM 662 C C . GLY A 1 84 ? -1.126 4.143 -12.838 1.00 91.12 84 GLY A C 1
ATOM 663 O O . GLY A 1 84 ? -0.471 3.123 -13.077 1.00 91.12 84 GLY A O 1
ATOM 664 N N . TYR A 1 85 ? -1.644 4.402 -11.640 1.00 94.12 85 TYR A N 1
ATOM 665 C CA . TYR A 1 85 ? -1.762 3.359 -10.625 1.00 94.12 85 TYR A CA 1
ATOM 666 C C . TYR A 1 85 ? -2.729 2.275 -11.108 1.00 94.12 85 TYR A C 1
ATOM 668 O O . TYR A 1 85 ? -3.795 2.587 -11.637 1.00 94.12 85 TYR A O 1
ATOM 676 N N . HIS A 1 86 ? -2.368 1.012 -10.906 1.00 90.94 86 HIS A N 1
ATOM 677 C CA . HIS A 1 86 ? -3.237 -0.135 -11.162 1.00 90.94 86 HIS A CA 1
ATOM 678 C C . HIS A 1 86 ? -3.209 -1.096 -9.970 1.00 90.94 86 HIS A C 1
ATOM 680 O O . HIS A 1 86 ? -2.181 -1.190 -9.293 1.00 90.94 86 HIS A O 1
ATOM 686 N N . PRO A 1 87 ? -4.323 -1.789 -9.683 1.00 92.31 87 PRO A N 1
ATOM 687 C CA . PRO A 1 87 ? -4.392 -2.702 -8.557 1.00 92.31 87 PRO A CA 1
ATOM 688 C C . PRO A 1 87 ? -3.533 -3.943 -8.790 1.00 92.31 87 PRO A C 1
ATOM 690 O O . PRO A 1 87 ? -3.621 -4.597 -9.827 1.00 92.31 87 PRO A O 1
ATOM 693 N N . ILE A 1 88 ? -2.741 -4.274 -7.776 1.00 91.50 88 ILE A N 1
ATOM 694 C CA . ILE A 1 88 ? -1.945 -5.502 -7.681 1.00 91.50 88 ILE A CA 1
ATOM 695 C C . ILE A 1 88 ? -2.310 -6.315 -6.433 1.00 91.50 88 ILE A C 1
ATOM 697 O O . ILE A 1 88 ? -1.591 -7.235 -6.066 1.00 91.50 88 ILE A O 1
ATOM 701 N N . THR A 1 89 ? -3.427 -5.990 -5.771 1.00 93.31 89 THR A N 1
ATOM 702 C CA . THR A 1 89 ? -3.889 -6.660 -4.544 1.00 93.31 89 THR A CA 1
ATOM 703 C C . THR A 1 89 ? -3.968 -8.184 -4.693 1.00 93.31 89 THR A C 1
ATOM 705 O O . THR A 1 89 ? -3.563 -8.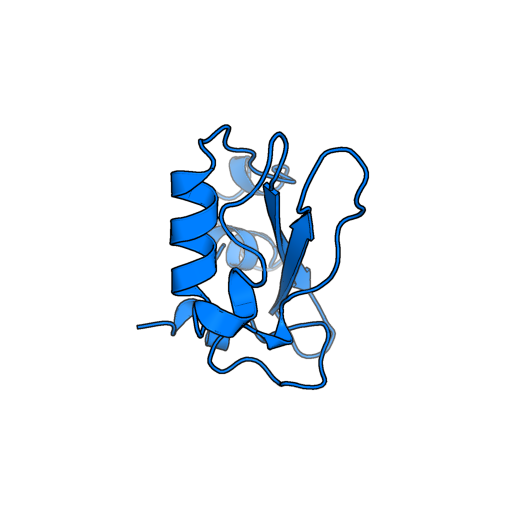904 -3.788 1.00 93.31 89 THR A O 1
ATOM 708 N N . HIS A 1 90 ? -4.433 -8.674 -5.845 1.00 89.94 90 HIS A N 1
ATOM 709 C CA . HIS A 1 90 ? -4.556 -10.104 -6.153 1.00 89.94 90 HIS A CA 1
ATOM 710 C C . HIS A 1 90 ? -3.208 -10.836 -6.258 1.00 89.94 90 HIS A C 1
ATOM 712 O O . HIS A 1 90 ? -3.171 -12.056 -6.177 1.00 89.94 90 HIS A O 1
ATOM 718 N N . LEU A 1 91 ? -2.101 -10.107 -6.438 1.00 88.81 91 LEU A N 1
ATOM 719 C CA . LEU A 1 91 ? -0.756 -10.690 -6.470 1.00 88.81 91 LEU A CA 1
ATOM 720 C C . LEU A 1 91 ? -0.182 -10.906 -5.066 1.00 88.81 91 LEU A C 1
ATOM 722 O O . LEU A 1 91 ? 0.898 -11.474 -4.920 1.00 88.81 91 LEU A O 1
ATOM 726 N N . ILE A 1 92 ? -0.872 -10.424 -4.030 1.00 89.75 92 ILE A N 1
ATOM 727 C CA . ILE A 1 92 ? -0.431 -10.572 -2.651 1.00 89.75 92 ILE A CA 1
ATOM 728 C C . ILE A 1 92 ? -0.831 -11.954 -2.143 1.00 89.75 92 ILE A C 1
ATOM 730 O O . ILE A 1 92 ? -2.001 -12.338 -2.187 1.00 89.75 92 ILE A O 1
ATOM 734 N N . LYS A 1 93 ? 0.135 -12.689 -1.598 1.00 87.88 93 LYS A N 1
ATOM 735 C CA . LYS A 1 93 ? -0.056 -14.019 -1.026 1.00 87.88 93 LYS A CA 1
ATOM 736 C C . LYS A 1 93 ? -1.190 -14.011 0.005 1.00 87.88 93 LYS A C 1
ATOM 738 O O . LYS A 1 93 ? -1.186 -13.239 0.959 1.00 87.88 93 LYS A O 1
ATOM 743 N N . GLY A 1 94 ? -2.149 -14.913 -0.181 1.00 88.62 94 GLY A N 1
ATOM 744 C CA . GLY A 1 94 ? -3.304 -15.077 0.705 1.00 88.62 94 GLY A CA 1
ATOM 745 C C . GLY A 1 94 ? -4.475 -14.136 0.414 1.00 88.62 94 GLY A C 1
ATOM 746 O O . GLY A 1 94 ? -5.570 -14.388 0.917 1.00 88.62 94 GLY A O 1
ATOM 747 N N . CYS A 1 95 ? -4.293 -13.095 -0.401 1.00 91.31 95 CYS A N 1
ATOM 748 C CA . CYS A 1 95 ? -5.400 -12.251 -0.833 1.00 91.31 95 CYS A CA 1
ATOM 749 C C . CYS A 1 95 ? -6.245 -12.958 -1.911 1.00 91.31 95 CYS A C 1
ATOM 751 O O . CYS A 1 95 ? -5.714 -13.777 -2.662 1.00 91.31 95 CYS A O 1
ATOM 753 N N . PRO A 1 96 ? -7.559 -12.675 -2.004 1.00 88.50 96 PRO A N 1
ATOM 754 C CA . PRO A 1 96 ? -8.411 -13.297 -3.016 1.00 88.50 96 PRO A CA 1
ATOM 755 C C . PRO A 1 96 ? -7.998 -12.884 -4.436 1.00 88.50 96 PRO A C 1
ATOM 757 O O . PRO A 1 96 ? -7.775 -11.701 -4.695 1.00 88.50 96 PRO A O 1
ATOM 760 N N . GLU A 1 97 ? -7.941 -13.847 -5.356 1.00 82.62 97 GLU A N 1
ATOM 761 C CA . GLU A 1 97 ? -7.475 -13.629 -6.735 1.00 82.62 97 GLU A CA 1
ATOM 762 C C . GLU A 1 97 ? -8.419 -12.740 -7.565 1.00 82.62 97 GLU A C 1
ATOM 764 O O . GLU A 1 97 ? -7.986 -12.056 -8.491 1.00 82.62 97 GLU A O 1
ATOM 769 N N . ASP A 1 98 ? -9.708 -12.717 -7.225 1.00 80.06 98 ASP A N 1
ATOM 770 C CA . ASP A 1 98 ? -10.775 -12.041 -7.968 1.00 80.06 98 ASP A CA 1
ATOM 771 C C . ASP A 1 98 ? -11.282 -10.758 -7.291 1.00 80.06 98 ASP A C 1
ATOM 773 O O . ASP A 1 98 ? -12.281 -10.178 -7.725 1.00 80.06 98 ASP A O 1
ATOM 777 N N . LYS A 1 99 ? -10.604 -10.284 -6.235 1.00 81.12 99 LYS A N 1
ATOM 778 C CA . LYS A 1 99 ? -11.030 -9.097 -5.484 1.00 81.12 99 LYS A CA 1
ATOM 779 C C . LYS A 1 99 ? -10.038 -7.950 -5.559 1.00 81.12 99 LYS A C 1
ATOM 781 O O . LYS A 1 99 ? -8.824 -8.097 -5.473 1.00 81.12 99 LYS A O 1
ATOM 786 N N . GLU A 1 100 ? -10.603 -6.752 -5.644 1.00 91.06 100 GLU A N 1
ATOM 787 C CA . GLU A 1 100 ? -9.860 -5.493 -5.602 1.00 91.06 100 GLU A CA 1
ATOM 788 C C . GLU A 1 100 ? -9.239 -5.215 -4.221 1.00 91.06 100 GLU A C 1
ATOM 790 O O . GLU A 1 100 ? -8.190 -4.570 -4.120 1.00 91.06 100 GLU A O 1
ATOM 795 N N . PHE A 1 101 ? -9.871 -5.736 -3.167 1.00 95.19 101 PHE A N 1
ATOM 796 C CA . PHE A 1 101 ? -9.513 -5.527 -1.770 1.00 95.19 101 PHE A CA 1
ATOM 797 C C . PHE A 1 101 ? -9.132 -6.841 -1.089 1.00 95.19 101 PHE A C 1
ATOM 799 O O . PHE A 1 101 ? -9.730 -7.888 -1.339 1.00 95.19 101 PHE A O 1
ATOM 806 N N . CYS A 1 102 ? -8.180 -6.755 -0.167 1.00 94.44 102 CYS A N 1
ATOM 807 C CA . CYS A 1 102 ? -7.746 -7.851 0.684 1.00 94.44 102 CYS A CA 1
ATOM 808 C C . CYS A 1 102 ? -8.103 -7.555 2.144 1.00 94.44 102 CYS A C 1
ATOM 810 O O . CYS A 1 102 ? -7.826 -6.443 2.601 1.00 94.44 102 CYS A O 1
ATOM 812 N N . PRO A 1 103 ? -8.693 -8.495 2.905 1.00 94.38 103 PRO A N 1
ATOM 813 C CA . PRO A 1 103 ? -8.944 -8.283 4.326 1.00 94.38 103 PRO A CA 1
ATOM 814 C C . PRO A 1 103 ? -7.658 -7.891 5.056 1.00 94.38 103 PRO A C 1
ATOM 816 O O . PRO A 1 103 ? -6.608 -8.501 4.857 1.00 94.38 103 PRO A O 1
ATOM 819 N N . PHE A 1 104 ? -7.725 -6.868 5.909 1.00 92.44 104 PHE A N 1
ATOM 820 C CA . PHE A 1 104 ? -6.535 -6.327 6.568 1.00 92.44 104 PHE A CA 1
ATOM 821 C C . PHE A 1 104 ? -5.783 -7.385 7.394 1.00 92.44 104 PHE A C 1
ATOM 823 O O . PHE A 1 104 ? -4.553 -7.383 7.426 1.00 92.44 104 PHE A O 1
ATOM 830 N N . GLU A 1 105 ? -6.515 -8.318 8.004 1.00 89.94 105 GLU A N 1
ATOM 831 C CA . GLU A 1 105 ? -5.958 -9.430 8.781 1.00 89.94 105 GLU A CA 1
ATOM 832 C C . GLU A 1 105 ? -5.096 -10.379 7.940 1.00 89.94 105 GLU A C 1
ATOM 834 O O . GLU A 1 105 ? -4.093 -10.885 8.429 1.00 89.94 105 GLU A O 1
ATOM 839 N N . VAL A 1 106 ? -5.427 -10.572 6.662 1.00 87.81 106 VAL A N 1
ATOM 840 C CA . VAL A 1 106 ? -4.644 -11.422 5.756 1.00 87.81 106 VAL A CA 1
ATOM 841 C C . VAL A 1 106 ? -3.286 -10.784 5.467 1.00 87.81 106 VAL A C 1
ATOM 843 O O . VAL A 1 106 ? -2.260 -11.456 5.535 1.00 87.81 106 VAL A O 1
ATOM 846 N N . LEU A 1 107 ? -3.256 -9.471 5.217 1.00 83.19 107 LEU A N 1
ATOM 847 C CA . LEU A 1 107 ? -2.018 -8.756 4.899 1.00 83.19 107 LEU A CA 1
ATOM 848 C C . LEU A 1 107 ? -1.024 -8.740 6.072 1.00 83.19 107 LEU A C 1
ATOM 850 O O . LEU A 1 107 ? 0.181 -8.843 5.861 1.00 83.19 107 LEU A O 1
ATOM 854 N N . ILE A 1 108 ? -1.502 -8.604 7.314 1.00 81.44 108 ILE A N 1
ATOM 855 C CA . ILE A 1 108 ? -0.624 -8.575 8.501 1.00 81.44 108 ILE A CA 1
ATOM 856 C C . ILE A 1 108 ? -0.085 -9.956 8.900 1.00 81.44 108 ILE A C 1
ATOM 858 O O . ILE A 1 108 ? 0.784 -10.029 9.766 1.00 81.44 108 ILE A O 1
ATOM 862 N N . LEU A 1 109 ? -0.602 -11.030 8.297 1.00 77.19 109 LEU A N 1
ATOM 863 C CA . LEU A 1 109 ? -0.181 -12.413 8.527 1.00 77.19 109 LEU A CA 1
ATOM 864 C C . LEU A 1 109 ? 0.818 -12.922 7.476 1.00 77.19 109 LEU A C 1
ATOM 866 O O . LEU A 1 109 ? 1.149 -14.108 7.487 1.00 77.19 109 LEU A O 1
ATOM 870 N N . LEU A 1 110 ? 1.309 -12.049 6.587 1.00 64.00 110 LEU A N 1
ATOM 871 C CA . LEU A 1 110 ? 2.436 -12.342 5.703 1.00 64.00 110 LEU A CA 1
ATOM 872 C C . LEU A 1 110 ? 3.704 -12.593 6.546 1.00 64.00 110 LEU A C 1
ATOM 874 O O . LEU A 1 110 ? 4.454 -11.667 6.845 1.00 64.00 110 LEU A O 1
ATOM 878 N N . ASN A 1 111 ? 3.895 -13.851 6.950 1.00 46.88 111 ASN A N 1
ATOM 879 C CA . ASN A 1 111 ? 5.125 -14.416 7.511 1.00 46.88 111 ASN A CA 1
ATOM 880 C C . ASN A 1 111 ? 5.869 -15.225 6.444 1.00 46.88 111 ASN A C 1
ATOM 882 O O . ASN A 1 111 ? 5.207 -16.006 5.711 1.00 46.88 111 ASN A O 1
#

Organism: Cylicostephanus goldi (NCBI:txid71465)

Radius of gyration: 15.42 Å; chains: 1; bounding box: 35×29×43 Å

Sequence (111 aa):
MNLKIKCYDANVSLENCAWIKNIKYYAYSAHDTTVAALLATFGDETDVIRGGMPKYTASVALELWQLEEGPAVRVLFHKAFHHGYHPITHLIKGCPEDKEFCPFEVLILLN

Foldseek 3Di:
DVLQQLLVPPVDPDVPSPVVPPDDDDDDDDDLVVVLVVQVLFAPSCVSQPPHTQDPPKDKDWDWDQDPVGIWIWIWIDRYDPGDTDTPQLRGPPAPVPDRIGHPVSNVPSD